Protein 3LUU (pdb70)

Nearest PDB structures (foldseek):
  3luu-assembly1_A  TM=1.012E+00  e=1.403E-17  Acidithiobacillus ferrooxidans ATCC 23270
  2l6p-assembly1_A  TM=7.967E-01  e=2.706E-05  Pseudomonas aeruginosa
  2l6n-assembly1_A  TM=8.222E-01  e=5.004E-05  Shewanella loihica PV-4
  2jk6-assembly1_A  TM=8.181E-01  e=2.220E+00  Leishmania infantum
  1aog-assembly1_B  TM=4.952E-01  e=4.938E+00  Trypanosoma cruzi

Radius of gyration: 12.52 Å; Cα contacts (8 Å, |Δi|>4): 150; chains: 1; bounding box: 32×29×27 Å

Secondary structure (DSSP, 8-state):
--GGG-EEEE--------EEETTS-EE---HHHHHHT----------TT--EEEEEEETTTEEEEEETTS----EEEHHHHHHHTT-

Sequence (87 aa):
SDPRTQPLEIRPLISRVVEVDWADGHTSRLTFEHLRVECPCAQIVTGKEHVSVVEVVPVGHYAVQLHFSDGHHNTGIFTWEYLRRLDAE

Structure (mmCIF, N/CA/C/O backbone):
data_3LUU
#
_entry.id   3LUU
#
_cell.length_a   82.943
_cell.length_b   82.943
_cell.length_c   32.806
_cell.angle_alpha   90.000
_cell.angle_beta   90.000
_cell.angle_gamma   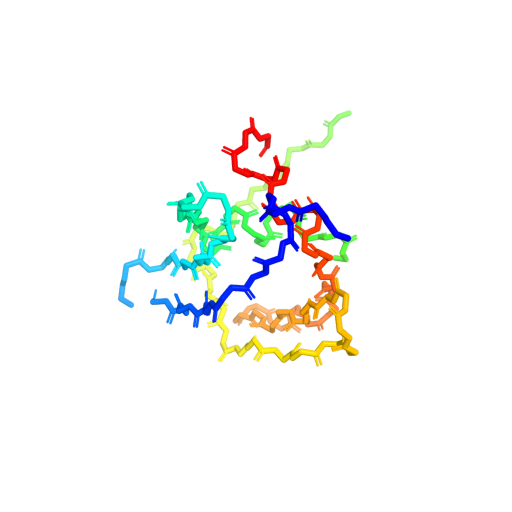90.000
#
_symmetry.space_group_name_H-M   'P 41 21 2'
#
loop_
_entity.id
_entity.type
_entity.pdbx_description
1 polymer 'Uncharacterized protein'
2 non-polymer 'ZINC ION'
3 non-polymer 'CHLORIDE ION'
4 water water
#
loop_
_atom_site.group_PDB
_atom_site.id
_atom_site.type_symbol
_atom_site.label_atom_id
_atom_site.label_alt_id
_atom_site.label_comp_id
_atom_site.label_asym_id
_atom_site.label_entity_id
_atom_site.label_seq_id
_atom_site.pdbx_PDB_ins_code
_atom_site.Cartn_x
_atom_site.Cartn_y
_atom_site.Cartn_z
_atom_site.occupancy
_atom_site.B_iso_or_equiv
_atom_site.auth_seq_id
_atom_site.auth_comp_id
_atom_site.auth_asym_id
_atom_site.auth_atom_id
_atom_site.pdbx_PDB_model_num
ATOM 1 N N . SER A 1 3 ? 26.675 33.891 -17.023 1.00 55.86 2 SER A N 1
ATOM 2 C CA . SER A 1 3 ? 26.685 35.342 -17.373 1.00 53.34 2 SER A CA 1
ATOM 3 C C . SER A 1 3 ? 25.285 35.890 -17.769 1.00 51.90 2 SER A C 1
ATOM 4 O O . SER A 1 3 ? 25.219 36.884 -18.497 1.00 55.39 2 SER A O 1
ATOM 6 N N . ASP A 1 4 ? 24.185 35.267 -17.305 1.00 45.87 3 ASP A N 1
ATOM 7 C CA . ASP A 1 4 ? 22.808 35.762 -17.597 1.00 40.21 3 ASP A CA 1
ATOM 8 C C . ASP A 1 4 ? 22.373 36.684 -16.439 1.00 36.39 3 ASP A C 1
ATOM 9 O O . ASP A 1 4 ? 22.212 36.234 -15.296 1.00 34.89 3 ASP A O 1
ATOM 14 N N . PRO A 1 5 ? 22.207 37.990 -16.732 1.00 32.48 4 PRO A N 1
ATOM 15 C CA . PRO A 1 5 ? 21.924 38.918 -15.636 1.00 30.38 4 PRO A CA 1
ATOM 16 C C . PRO A 1 5 ? 20.614 38.613 -14.933 1.00 27.95 4 PRO A C 1
ATOM 17 O O . PRO A 1 5 ? 20.464 38.962 -13.767 1.00 28.16 4 PRO A O 1
ATOM 21 N N . ARG A 1 6 ? 19.669 38.020 -15.663 1.00 22.93 5 ARG A N 1
ATOM 22 C CA . ARG A 1 6 ? 18.385 37.667 -15.100 1.00 25.31 5 ARG A CA 1
ATOM 23 C C . ARG A 1 6 ? 18.534 36.716 -13.897 1.00 24.15 5 ARG A C 1
ATOM 24 O O . ARG A 1 6 ? 17.732 36.780 -12.993 1.00 23.48 5 ARG A O 1
ATOM 32 N N . THR A 1 7 ? 19.562 35.860 -13.907 1.00 24.62 6 THR A N 1
ATOM 33 C CA . THR A 1 7 ? 19.747 34.827 -12.883 1.00 23.65 6 THR A CA 1
ATOM 34 C C . THR A 1 7 ? 20.999 35.010 -12.017 1.00 25.05 6 THR A C 1
ATOM 35 O O . THR A 1 7 ? 21.388 34.087 -11.307 1.00 23.65 6 THR A O 1
ATOM 39 N N . GLN A 1 8 ? 21.602 36.206 -12.052 1.00 25.18 7 GLN A N 1
ATOM 40 C CA . GLN A 1 8 ? 22.696 36.592 -11.140 1.00 23.39 7 GLN A CA 1
ATOM 41 C C . GLN A 1 8 ? 22.116 37.420 -9.979 1.00 21.01 7 GLN A C 1
ATOM 42 O O . GLN A 1 8 ? 21.776 38.596 -10.148 1.00 21.73 7 GLN A O 1
ATOM 44 N N . PRO A 1 9 ? 22.031 36.825 -8.786 1.00 21.68 8 PRO A N 1
ATOM 45 C CA . PRO A 1 9 ? 21.478 37.537 -7.652 1.00 19.86 8 PRO A CA 1
ATOM 46 C C . PRO A 1 9 ? 22.475 38.550 -7.058 1.00 21.36 8 PRO A C 1
ATOM 47 O O . PRO A 1 9 ? 23.642 38.226 -6.902 1.00 20.64 8 PRO A O 1
ATOM 51 N N . LEU A 1 10 ? 21.985 39.737 -6.695 1.00 19.86 9 LEU A N 1
ATOM 52 C CA . LEU A 1 10 ? 22.776 40.761 -6.021 1.00 20.59 9 LEU A CA 1
ATOM 53 C C . LEU A 1 10 ? 22.537 40.771 -4.503 1.00 20.60 9 LEU A C 1
ATOM 54 O O . LEU A 1 10 ? 23.455 41.008 -3.716 1.00 20.43 9 LEU A O 1
ATOM 59 N N . GLU A 1 11 ? 21.297 40.517 -4.079 1.00 18.25 10 GLU A N 1
ATOM 60 C CA . GLU A 1 11 ? 20.974 40.477 -2.651 1.00 15.91 10 GLU A C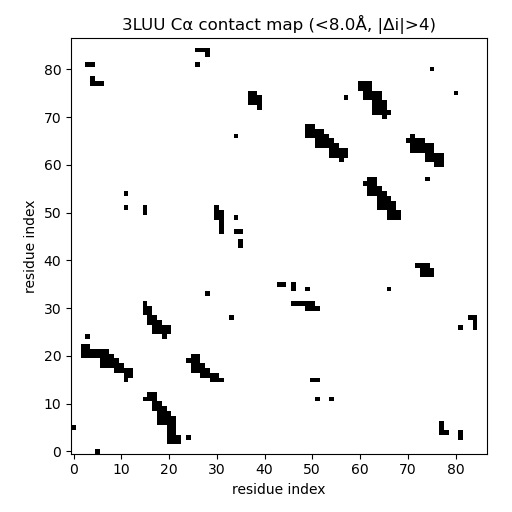A 1
ATOM 61 C C . GLU A 1 11 ? 19.668 39.736 -2.466 1.00 15.70 10 GLU A C 1
ATOM 62 O O . GLU A 1 11 ? 18.809 39.759 -3.362 1.00 16.72 10 GLU A O 1
ATOM 68 N N . ILE A 1 12 ? 19.536 39.083 -1.311 1.00 16.26 11 ILE A N 1
ATOM 69 C CA . ILE A 1 12 ? 18.345 38.314 -0.948 1.00 16.26 11 ILE A CA 1
ATOM 70 C C . ILE A 1 12 ? 17.835 38.818 0.415 1.00 12.73 11 ILE A C 1
ATOM 71 O O . ILE A 1 12 ? 18.603 38.957 1.365 1.00 13.88 11 ILE A O 1
ATOM 76 N N . ARG A 1 13 ? 16.552 39.095 0.502 1.00 12.62 12 ARG A N 1
ATOM 77 C CA . ARG A 1 13 ? 15.953 39.629 1.718 1.00 14.31 12 ARG A CA 1
ATOM 78 C C . ARG A 1 13 ? 14.721 38.824 2.041 1.00 16.29 12 ARG A C 1
ATOM 79 O O . ARG A 1 13 ? 13.652 39.126 1.538 1.00 15.48 12 ARG A O 1
ATOM 87 N N . PRO A 1 14 ? 14.843 37.841 2.931 1.00 16.60 13 PRO A N 1
ATOM 88 C CA . PRO A 1 14 ? 13.626 37.177 3.376 1.00 17.34 13 PRO A CA 1
ATOM 89 C C . PRO A 1 14 ? 12.906 38.010 4.451 1.00 17.48 13 PRO A C 1
ATOM 90 O O . PRO A 1 14 ? 13.472 38.280 5.522 1.00 17.11 13 PRO A O 1
ATOM 94 N N . LEU A 1 15 ? 11.679 38.443 4.147 1.00 16.04 14 LEU A N 1
ATOM 95 C CA . LEU A 1 15 ? 10.916 39.370 4.998 1.00 16.42 14 LEU A CA 1
ATOM 96 C C . LEU A 1 15 ? 9.865 38.600 5.789 1.00 14.87 14 LEU A C 1
ATOM 97 O O . LEU A 1 15 ? 8.865 38.150 5.248 1.00 16.08 14 LEU A O 1
ATOM 115 N N . ILE A 1 17 ? 7.756 39.541 8.240 1.00 14.67 16 ILE A N 1
ATOM 116 C CA . ILE A 1 17 ? 6.465 40.165 8.537 1.00 16.40 16 ILE A CA 1
ATOM 117 C C . ILE A 1 17 ? 5.536 40.060 7.318 1.00 16.50 16 ILE A C 1
ATOM 118 O O . ILE A 1 17 ? 4.434 39.587 7.441 1.00 17.49 16 ILE A O 1
ATOM 123 N N . SER A 1 18 ? 6.008 40.471 6.151 1.00 14.71 17 SER A N 1
ATOM 124 C CA . SER A 1 18 ? 5.240 40.394 4.932 1.00 14.69 17 SER A CA 1
ATOM 125 C C . SER A 1 18 ? 5.190 38.995 4.271 1.00 17.29 17 SER A C 1
ATOM 126 O O . SER A 1 18 ? 4.382 38.751 3.388 1.00 16.34 17 SER A O 1
ATOM 129 N N . ARG A 1 19 ? 6.049 38.087 4.719 1.00 16.40 18 ARG A N 1
ATOM 130 C CA . ARG A 1 19 ? 6.099 36.702 4.259 1.00 14.59 18 ARG A CA 1
ATOM 131 C C . ARG A 1 19 ? 6.429 36.585 2.783 1.00 12.66 18 ARG A C 1
ATOM 132 O O . ARG A 1 19 ? 5.797 35.803 2.049 1.00 13.83 18 ARG A O 1
ATOM 140 N N . VAL A 1 20 ? 7.487 37.305 2.410 1.00 13.16 19 VAL A N 1
ATOM 141 C CA A VAL A 1 20 ? 7.973 37.292 1.030 0.50 14.57 19 VAL A CA 1
ATOM 142 C CA B VAL A 1 20 ? 7.959 37.436 1.030 0.50 14.06 19 VAL A CA 1
ATOM 143 C C . VAL A 1 20 ? 9.474 37.360 1.032 1.00 15.93 19 VAL A C 1
ATOM 144 O O . VAL A 1 20 ? 10.113 37.933 1.942 1.00 14.45 19 VAL A O 1
ATOM 159 N N . GLU A 1 22 ? 12.544 38.674 -1.177 1.00 12.63 21 GLU A N 1
ATOM 160 C CA . GLU A 1 22 ? 12.958 39.554 -2.260 1.00 13.16 21 GLU A CA 1
ATOM 161 C C . GLU A 1 22 ? 14.336 39.144 -2.728 1.00 13.84 21 GLU A C 1
ATOM 162 O O . GLU A 1 22 ? 15.187 38.789 -1.924 1.00 13.83 21 GLU A O 1
ATOM 168 N N . VAL A 1 23 ? 14.535 39.167 -4.032 1.00 15.14 22 VAL A N 1
ATOM 169 C CA . VAL A 1 23 ? 15.843 38.903 -4.638 1.00 14.97 22 VAL A CA 1
ATOM 170 C C . VAL A 1 23 ? 16.066 39.971 -5.704 1.00 15.24 22 VAL A C 1
ATOM 171 O O . VAL A 1 23 ? 15.235 40.152 -6.583 1.00 15.53 22 VAL A O 1
ATOM 175 N N . ASP A 1 24 ? 17.156 40.701 -5.567 1.00 18.06 23 ASP A N 1
ATOM 176 C CA . ASP A 1 24 ? 17.563 41.692 -6.548 1.00 17.31 23 ASP A CA 1
ATOM 177 C C . ASP A 1 24 ? 18.454 40.973 -7.541 1.00 18.56 23 ASP A C 1
ATOM 178 O O . ASP A 1 24 ? 19.378 40.256 -7.142 1.00 17.10 23 ASP A O 1
ATOM 183 N N . TRP A 1 25 ? 18.188 41.192 -8.828 1.00 21.06 24 TRP A N 1
ATOM 184 C CA . TRP A 1 25 ? 18.906 40.497 -9.902 1.00 21.93 24 TRP A CA 1
ATOM 185 C C . TRP A 1 25 ? 19.687 41.512 -10.715 1.00 19.42 24 TRP A C 1
ATOM 186 O O . TRP A 1 25 ? 19.372 42.695 -10.656 1.00 20.62 24 TRP A O 1
ATOM 197 N N . ALA A 1 26 ? 20.641 41.036 -11.508 1.00 20.77 25 ALA A N 1
ATOM 198 C CA . ALA A 1 26 ? 21.532 41.914 -12.291 1.00 21.98 25 ALA A CA 1
ATOM 199 C C . ALA A 1 26 ? 20.850 42.644 -13.480 1.00 22.89 25 ALA A C 1
ATOM 200 O O . ALA A 1 26 ? 21.372 43.658 -13.938 1.00 23.36 25 ALA A O 1
ATOM 202 N N . ASP A 1 27 ? 19.694 42.174 -13.970 1.00 20.55 26 ASP A N 1
ATOM 203 C CA . ASP A 1 27 ? 18.946 42.920 -15.010 1.00 22.62 26 ASP A CA 1
ATOM 204 C C . ASP A 1 27 ? 18.104 44.103 -14.412 1.00 22.34 26 ASP A C 1
ATOM 205 O O . ASP A 1 27 ? 17.292 44.738 -15.115 1.00 21.54 26 ASP A O 1
ATOM 210 N N . GLY A 1 28 ? 18.269 44.350 -13.104 1.00 21.97 27 GLY A N 1
ATOM 211 C CA . GLY A 1 28 ? 17.534 45.397 -12.382 1.00 20.85 27 GLY A CA 1
ATOM 212 C C . GLY A 1 28 ? 16.194 44.961 -11.848 1.00 22.00 27 GLY A C 1
ATOM 213 O O . GLY A 1 28 ? 15.506 45.735 -11.199 1.00 23.43 27 GLY A O 1
ATOM 214 N N . HIS A 1 29 ? 15.800 43.721 -12.119 1.00 21.36 28 HIS A N 1
ATOM 215 C CA . HIS A 1 29 ? 14.546 43.231 -11.616 1.00 19.54 28 HIS A CA 1
ATOM 216 C C . HIS A 1 29 ? 14.709 42.822 -10.139 1.00 18.70 28 HIS A C 1
ATOM 217 O O . HIS A 1 29 ? 15.779 42.409 -9.735 1.00 17.15 28 HIS A O 1
ATOM 224 N N . THR A 1 30 ? 13.645 42.987 -9.349 1.00 22.46 29 THR A N 1
ATOM 225 C CA . THR A 1 30 ? 13.564 42.413 -8.002 1.00 21.70 29 THR A CA 1
ATOM 226 C C . THR A 1 30 ? 12.366 41.478 -7.986 1.00 23.40 29 THR A C 1
ATOM 227 O O . THR A 1 30 ? 11.235 41.887 -8.304 1.00 24.19 29 THR A O 1
ATOM 231 N N . SER A 1 31 ? 12.609 40.211 -7.651 1.00 22.91 30 SER A N 1
ATOM 232 C CA . SER A 1 31 ? 11.514 39.267 -7.486 1.00 22.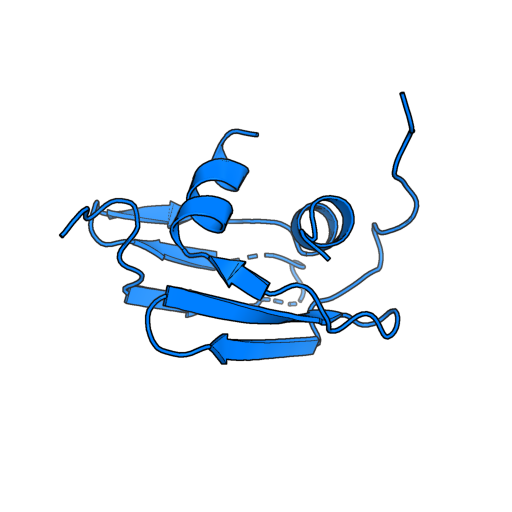12 30 SER A CA 1
ATOM 233 C C . SER A 1 31 ? 10.999 39.410 -6.086 1.00 23.26 30 SER A C 1
ATOM 234 O O . SER A 1 31 ? 11.76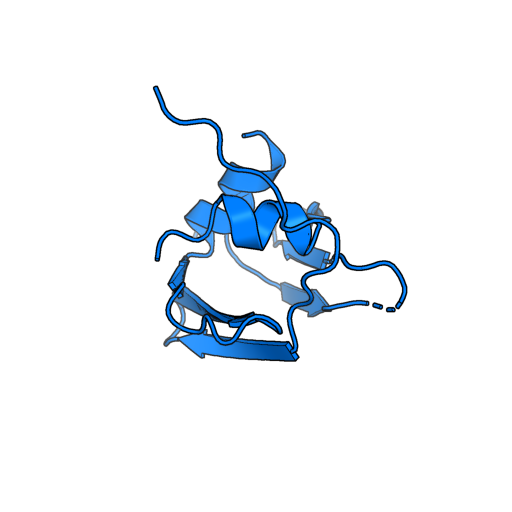8 39.663 -5.157 1.00 21.27 30 SER A O 1
ATOM 237 N N . ARG A 1 32 ? 9.684 39.317 -5.932 1.00 23.03 31 ARG A N 1
ATOM 238 C CA . ARG A 1 32 ? 9.073 39.246 -4.623 1.00 23.55 31 ARG A CA 1
ATOM 239 C C . ARG A 1 32 ? 8.244 37.964 -4.645 1.00 23.96 31 ARG A C 1
ATOM 240 O O . ARG A 1 32 ? 7.148 37.937 -5.206 1.00 24.71 31 ARG A O 1
ATOM 248 N N . LEU A 1 33 ? 8.788 36.912 -4.027 1.00 17.09 32 LEU A N 1
ATOM 249 C CA . LEU A 1 33 ? 8.203 35.587 -4.039 1.00 14.44 32 LEU A CA 1
ATOM 250 C C . LEU A 1 33 ? 7.670 35.282 -2.646 1.00 16.56 32 LEU A C 1
ATOM 251 O O . LEU A 1 33 ? 8.434 35.342 -1.686 1.00 14.59 32 LEU A O 1
ATOM 256 N N . THR A 1 34 ? 6.365 34.995 -2.523 1.00 13.63 33 THR A N 1
ATOM 257 C CA . THR A 1 34 ? 5.820 34.696 -1.190 1.00 13.07 33 THR A CA 1
ATOM 258 C C . THR A 1 34 ? 6.429 33.396 -0.637 1.00 12.89 33 THR A C 1
ATOM 259 O O . THR A 1 34 ? 6.729 32.425 -1.371 1.00 14.69 33 THR A O 1
ATOM 263 N N . PHE A 1 35 ? 6.598 33.369 0.678 1.00 13.92 34 PHE A N 1
ATOM 264 C CA . PHE A 1 35 ? 7.009 32.133 1.353 1.00 13.33 34 PHE A CA 1
ATOM 265 C C . PHE A 1 35 ? 6.100 30.962 0.981 1.00 12.83 34 PHE A C 1
ATOM 266 O O . PHE A 1 35 ? 6.566 29.832 0.783 1.00 15.39 34 PHE A O 1
ATOM 274 N N . GLU A 1 36 ? 4.795 31.232 0.914 1.00 12.97 35 GLU A N 1
ATOM 275 C CA . GLU A 1 36 ? 3.810 30.223 0.551 1.00 14.98 35 GLU A CA 1
ATOM 276 C C . GLU A 1 36 ? 4.099 29.634 -0.816 1.00 14.30 35 GLU A C 1
ATOM 277 O O . GLU A 1 36 ? 4.099 28.437 -0.980 1.00 14.60 35 GLU A O 1
ATOM 283 N N . HIS A 1 37 ? 4.276 30.509 -1.802 1.00 15.37 36 HIS A N 1
ATOM 284 C CA . HIS A 1 37 ? 4.574 30.109 -3.179 1.00 15.50 36 HIS A CA 1
ATOM 285 C C . HIS A 1 37 ? 5.836 29.257 -3.251 1.00 14.91 36 HIS A C 1
ATOM 286 O O . HIS A 1 37 ? 5.834 28.178 -3.853 1.00 15.02 36 HIS A O 1
ATOM 293 N N . LEU A 1 38 ? 6.885 29.706 -2.575 1.00 14.82 37 LEU A N 1
ATOM 294 C CA . LEU A 1 38 ? 8.138 28.956 -2.528 1.00 14.49 37 LEU A CA 1
ATOM 295 C C . LEU A 1 38 ? 7.931 27.542 -1.935 1.00 14.59 37 LEU A C 1
ATOM 296 O O . LEU A 1 38 ? 8.446 26.534 -2.443 1.00 15.97 37 LEU A O 1
ATOM 301 N N . ARG A 1 39 ? 7.150 27.470 -0.872 1.00 14.88 38 ARG A N 1
ATOM 302 C CA . ARG A 1 39 ? 6.890 26.194 -0.241 1.00 15.68 38 ARG A CA 1
ATOM 303 C C . ARG A 1 39 ? 6.092 25.260 -1.143 1.00 15.18 38 ARG A C 1
ATOM 304 O O . ARG A 1 39 ? 6.417 24.075 -1.255 1.00 13.67 38 ARG A O 1
ATOM 312 N N . VAL A 1 40 ? 5.037 25.759 -1.777 1.00 17.30 39 VAL A N 1
ATOM 313 C CA . VAL A 1 40 ? 4.199 24.850 -2.572 1.00 17.68 39 VAL A CA 1
ATOM 314 C C . VAL A 1 40 ? 4.884 24.462 -3.873 1.00 19.25 39 VAL A C 1
ATOM 315 O O . VAL A 1 40 ? 4.551 23.443 -4.442 1.00 16.95 39 VAL A O 1
ATOM 319 N N . GLU A 1 41 ? 5.828 25.275 -4.339 1.00 20.19 40 GLU A N 1
ATOM 320 C CA . GLU A 1 41 ? 6.712 24.938 -5.498 1.00 26.87 40 GLU A CA 1
ATOM 321 C C . GLU A 1 41 ? 8.086 24.399 -5.106 1.00 29.23 40 GLU A C 1
ATOM 322 O O . GLU A 1 41 ? 8.977 24.370 -5.933 1.00 33.45 40 GLU A O 1
ATOM 328 N N . CYS A 1 42 ? 8.285 24.042 -3.849 1.00 34.75 41 CYS A N 1
ATOM 329 C CA . CYS A 1 42 ? 9.566 23.532 -3.375 1.00 41.06 41 CYS A CA 1
ATOM 330 C C . CYS A 1 42 ? 10.009 22.318 -4.203 1.00 47.50 41 CYS A C 1
ATOM 331 O O . CYS A 1 42 ? 9.335 21.295 -4.139 1.00 48.92 41 CYS A O 1
ATOM 334 N N . PRO A 1 43 ? 11.130 22.420 -4.983 1.00 52.71 42 PRO A N 1
ATOM 335 C CA . PRO A 1 43 ? 11.556 21.294 -5.847 1.00 56.45 42 PRO A CA 1
ATOM 336 C C . PRO A 1 43 ? 11.690 20.003 -5.045 1.00 59.97 42 PRO A C 1
ATOM 337 O O . PRO A 1 43 ? 11.451 18.912 -5.574 1.00 64.22 42 PRO A O 1
ATOM 341 N N . CYS A 1 44 ? 12.073 20.141 -3.777 1.00 62.15 43 CYS A N 1
ATOM 342 C CA . CYS A 1 44 ? 11.900 19.084 -2.798 1.00 63.40 43 CYS A CA 1
ATOM 343 C C . CYS A 1 44 ? 10.691 19.460 -1.957 1.00 63.79 43 CYS A C 1
ATOM 344 O O . CYS A 1 44 ? 9.948 18.599 -1.499 1.00 66.20 43 CYS A O 1
ATOM 346 N N . ALA A 1 55 ? -3.637 14.887 -11.625 1.00 33.46 54 ALA A N 1
ATOM 347 C CA . ALA A 1 55 ? -3.268 16.267 -11.244 1.00 33.60 54 ALA A CA 1
ATOM 348 C C . ALA A 1 55 ? -3.551 16.563 -9.759 1.00 32.43 54 ALA A C 1
ATOM 349 O O . ALA A 1 55 ? -4.710 16.609 -9.325 1.00 33.86 54 ALA A O 1
ATOM 351 N N . GLN A 1 56 ? -2.498 16.788 -8.983 1.00 28.21 55 GLN A N 1
ATOM 352 C CA . GLN A 1 56 ? -2.689 17.052 -7.574 1.00 27.27 55 GLN A CA 1
ATOM 353 C C . GLN A 1 56 ? -2.924 18.544 -7.300 1.00 20.86 55 GLN A C 1
ATOM 354 O O . GLN A 1 56 ? -2.511 19.443 -8.071 1.00 17.41 55 GLN A O 1
ATOM 360 N N . ILE A 1 57 ? -3.618 18.770 -6.196 1.00 18.21 56 ILE A N 1
ATOM 361 C CA . ILE A 1 57 ? -3.918 20.096 -5.676 1.00 17.24 56 ILE A CA 1
ATOM 362 C C . ILE A 1 57 ? -3.030 20.242 -4.460 1.00 16.06 56 ILE A C 1
ATOM 363 O O . ILE A 1 57 ? -3.180 19.515 -3.480 1.00 18.12 56 ILE A O 1
ATOM 368 N N . VAL A 1 58 ? -2.077 21.146 -4.542 1.00 14.18 57 VAL A N 1
ATOM 369 C CA . VAL A 1 58 ? -1.133 21.378 -3.487 1.00 13.67 57 VAL A CA 1
ATOM 370 C C . VAL A 1 58 ? -1.608 22.626 -2.750 1.00 16.52 57 VAL A C 1
ATOM 371 O O . VAL A 1 58 ? -1.660 23.717 -3.333 1.00 17.44 57 VAL A O 1
ATOM 375 N N . THR A 1 59 ? -1.943 22.467 -1.476 1.00 13.47 58 THR A N 1
ATOM 376 C CA . THR A 1 59 ? -2.582 23.529 -0.707 1.00 14.76 58 THR A CA 1
ATOM 377 C C . THR A 1 59 ? -2.145 23.479 0.768 1.00 15.89 58 THR A C 1
ATOM 378 O O . THR A 1 59 ? -1.310 22.650 1.139 1.00 15.57 58 THR A O 1
ATOM 382 N N . GLY A 1 60 ? -2.660 24.387 1.595 1.00 14.95 59 GLY A N 1
ATOM 383 C CA . GLY A 1 60 ? -2.398 24.360 3.042 1.00 17.34 59 GLY A CA 1
ATOM 384 C C . GLY A 1 60 ? -1.090 24.935 3.571 1.00 16.05 59 GLY A C 1
ATOM 385 O O . GLY A 1 60 ? -0.692 24.636 4.715 1.00 13.76 59 GLY A O 1
ATOM 386 N N . LYS A 1 61 ? -0.412 25.776 2.784 1.00 15.31 60 LYS A N 1
ATOM 387 C CA . LYS A 1 61 ? 0.890 26.298 3.212 1.00 16.14 60 LYS A CA 1
ATOM 388 C C . LYS A 1 61 ? 0.900 27.816 3.388 1.00 14.61 60 LYS A C 1
ATOM 389 O O . LYS A 1 61 ? 1.959 28.408 3.468 1.00 15.39 60 LYS A O 1
ATOM 395 N N . GLU A 1 62 ? -0.278 28.422 3.516 1.00 15.20 61 GLU A N 1
ATOM 396 C CA . GLU A 1 62 ? -0.361 29.874 3.639 1.00 17.32 61 GLU A CA 1
ATOM 397 C C . GLU A 1 62 ? 0.310 30.439 4.904 1.00 16.25 61 GLU A C 1
ATOM 398 O O . GLU A 1 62 ? 0.753 31.588 4.927 1.00 13.89 61 GLU A O 1
ATOM 404 N N . HIS A 1 63 ? 0.402 29.620 5.946 1.00 15.95 62 HIS A N 1
ATOM 405 C CA . HIS A 1 63 ? 1.035 30.065 7.180 1.00 21.04 62 HIS A CA 1
ATOM 406 C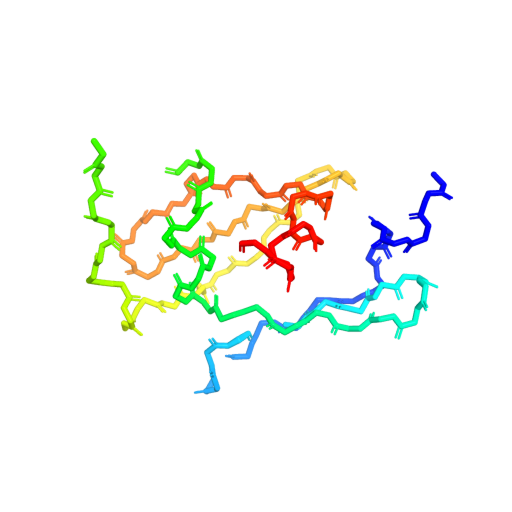 C . HIS A 1 63 ? 2.484 29.637 7.314 1.00 23.61 62 HIS A C 1
ATOM 407 O O . HIS A 1 63 ? 3.135 29.960 8.315 1.00 25.08 62 HIS A O 1
ATOM 414 N N . VAL A 1 64 ? 3.042 29.013 6.279 1.00 19.86 63 VAL A N 1
ATOM 415 C CA . VAL A 1 64 ? 4.429 28.543 6.357 1.00 20.01 63 VAL A CA 1
ATOM 416 C C . VAL A 1 64 ? 5.390 29.736 6.149 1.00 21.49 63 VAL A C 1
ATOM 417 O O . VAL A 1 64 ? 5.066 30.704 5.415 1.00 24.93 63 VAL A O 1
ATOM 421 N N . SER A 1 65 ? 6.511 29.738 6.879 1.00 18.37 64 SER A N 1
ATOM 422 C CA . SER A 1 65 ? 7.520 30.755 6.666 1.00 21.07 64 SER A CA 1
ATOM 423 C C . SER A 1 65 ? 8.876 30.142 6.330 1.00 20.00 64 SER A C 1
ATOM 424 O O . SER A 1 65 ? 9.117 28.974 6.582 1.00 15.10 64 SER A O 1
ATOM 427 N N . VAL A 1 66 ? 9.733 30.945 5.695 1.00 18.99 65 VAL A N 1
ATOM 428 C CA . VAL A 1 66 ? 11.117 30.597 5.476 1.00 18.95 65 VAL A CA 1
ATOM 429 C C . VAL A 1 66 ? 11.868 31.032 6.736 1.00 18.06 65 VAL A C 1
ATOM 430 O O . VAL A 1 66 ? 11.911 32.218 7.096 1.00 21.11 65 VAL A O 1
ATOM 434 N N . VAL A 1 67 ? 12.411 30.054 7.433 1.00 15.56 66 VAL A N 1
ATOM 435 C CA . VAL A 1 67 ? 13.148 30.302 8.665 1.00 17.96 66 VAL A CA 1
ATOM 436 C C . VAL A 1 67 ? 14.625 30.583 8.415 1.00 19.53 66 VAL A C 1
ATOM 437 O O . VAL A 1 67 ? 15.239 31.333 9.175 1.00 21.61 66 VAL A O 1
ATOM 441 N N . GLU A 1 68 ? 15.185 30.035 7.331 1.00 19.51 67 GLU A N 1
ATOM 442 C CA . GLU A 1 68 ? 16.553 30.311 6.960 1.00 20.55 67 GLU A CA 1
ATOM 443 C C . GLU A 1 68 ? 16.789 30.091 5.489 1.00 18.44 67 GLU A C 1
ATOM 444 O O . GLU A 1 68 ? 16.133 29.280 4.872 1.00 19.40 67 GLU A O 1
ATOM 450 N N . VAL A 1 69 ? 17.727 30.852 4.949 1.00 18.41 68 VAL A N 1
ATOM 451 C CA . VAL A 1 69 ? 18.130 30.816 3.552 1.00 15.29 68 VAL A CA 1
ATOM 452 C C . VAL A 1 69 ? 19.643 30.569 3.592 1.00 17.92 68 VAL A C 1
ATOM 453 O O . VAL A 1 69 ? 20.384 31.385 4.148 1.00 14.73 68 VAL A O 1
ATOM 457 N N . VAL A 1 70 ? 20.088 29.429 3.038 1.00 16.78 69 VAL A N 1
ATOM 458 C CA . VAL A 1 70 ? 21.483 29.006 3.096 1.00 15.89 69 VAL A CA 1
ATOM 459 C C . VAL A 1 70 ? 22.009 28.841 1.657 1.00 14.93 69 VAL A C 1
ATOM 460 O O . VAL A 1 70 ? 21.444 28.098 0.859 1.00 14.73 69 VAL A O 1
ATOM 464 N N . PRO A 1 71 ? 23.089 29.536 1.310 1.00 14.13 70 PRO A N 1
ATOM 465 C CA . PRO A 1 71 ? 23.581 29.400 -0.051 1.00 15.55 70 PRO A CA 1
ATOM 466 C C . PRO A 1 71 ? 24.156 28.018 -0.286 1.00 16.72 70 PRO A C 1
ATOM 467 O O . PRO A 1 71 ? 24.765 27.430 0.621 1.00 15.35 70 PRO A O 1
ATOM 471 N N . VAL A 1 72 ? 23.941 27.508 -1.490 1.00 14.87 71 VAL A N 1
ATOM 472 C CA . VAL A 1 72 ? 24.426 26.198 -1.886 1.00 14.97 71 VAL A CA 1
ATOM 473 C C . VAL A 1 72 ? 25.339 26.484 -3.070 1.00 15.56 71 VAL A C 1
ATOM 474 O O . VAL A 1 72 ? 24.886 26.874 -4.155 1.00 15.56 71 VAL A O 1
ATOM 478 N N . GLY A 1 73 ? 26.644 26.379 -2.817 1.00 15.25 72 GLY A N 1
ATOM 479 C CA . GLY A 1 73 ? 27.640 26.743 -3.804 1.00 18.56 72 GLY A CA 1
ATOM 480 C C . GLY A 1 73 ? 27.345 28.142 -4.295 1.00 20.80 72 GLY A C 1
ATOM 481 O O . GLY A 1 73 ? 26.922 28.985 -3.508 1.00 20.57 72 GLY A O 1
ATOM 482 N N . HIS A 1 74 ? 27.519 28.358 -5.599 1.00 22.49 73 HIS A N 1
ATOM 483 C CA . HIS A 1 74 ? 27.172 29.623 -6.231 1.00 24.33 73 HIS A CA 1
ATOM 484 C C . HIS A 1 74 ? 25.882 29.560 -7.031 1.00 22.96 73 HIS A C 1
ATOM 485 O O . HIS A 1 74 ? 25.470 30.553 -7.588 1.00 25.71 73 HIS A O 1
ATOM 492 N N . TYR A 1 75 ? 25.228 28.413 -7.090 1.00 21.34 74 TYR A N 1
ATOM 493 C CA . TYR A 1 75 ? 24.161 28.207 -8.062 1.00 21.85 74 TYR A CA 1
ATOM 494 C C . TYR A 1 75 ? 22.784 28.123 -7.429 1.00 18.34 74 TYR A C 1
ATOM 495 O O . TYR A 1 75 ? 21.772 28.213 -8.134 1.00 18.96 74 TYR A O 1
A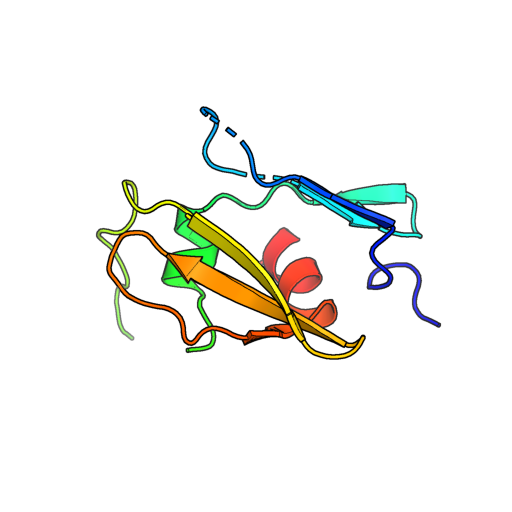TOM 504 N N . ALA A 1 76 ? 22.709 27.955 -6.110 1.00 18.89 75 ALA A N 1
ATOM 505 C CA . ALA A 1 76 ? 21.410 27.750 -5.490 1.00 15.36 75 ALA A CA 1
ATOM 506 C C . ALA A 1 76 ? 21.354 28.245 -4.039 1.00 15.40 75 ALA A C 1
ATOM 507 O O . ALA A 1 76 ? 22.347 28.727 -3.485 1.00 14.07 75 ALA A O 1
ATOM 509 N N . VAL A 1 77 ? 20.152 28.210 -3.473 1.00 16.71 76 VAL A N 1
ATOM 510 C CA . VAL A 1 77 ? 19.939 28.387 -2.043 1.00 17.96 76 VAL A CA 1
ATOM 511 C C . VAL A 1 77 ? 19.058 27.229 -1.526 1.00 18.92 76 VAL A C 1
ATOM 512 O O . VAL A 1 77 ? 18.182 26.712 -2.231 1.00 20.46 76 VAL A O 1
ATOM 516 N N . GLN A 1 78 ? 19.309 26.852 -0.284 1.00 16.76 77 GLN A N 1
ATOM 517 C CA . GLN A 1 78 ? 18.503 25.888 0.417 1.00 17.10 77 GLN A CA 1
ATOM 518 C C . GLN A 1 78 ? 17.573 26.722 1.293 1.00 15.46 77 GLN A C 1
ATOM 519 O O . GLN A 1 78 ? 18.037 27.573 2.081 1.00 15.64 77 GLN A O 1
ATOM 525 N N . LEU A 1 79 ? 16.278 26.488 1.182 1.00 14.08 78 LEU A N 1
ATOM 526 C CA . LEU A 1 79 ? 15.320 27.194 2.041 1.00 13.43 78 LEU A CA 1
ATOM 527 C C . LEU A 1 79 ? 14.863 26.233 3.143 1.00 15.13 78 LEU A C 1
ATOM 528 O O . LEU A 1 79 ? 14.549 25.069 2.876 1.00 16.16 78 LEU A O 1
ATOM 533 N N . HIS A 1 80 ? 14.900 26.694 4.386 1.00 14.17 79 HIS A N 1
ATOM 534 C CA . HIS A 1 80 ? 14.359 25.939 5.521 1.00 15.84 79 HIS A CA 1
ATOM 535 C C . HIS A 1 80 ? 13.013 26.544 5.900 1.00 17.46 79 HIS A C 1
ATOM 536 O O . HIS A 1 80 ? 12.910 27.754 6.134 1.00 18.23 79 HIS A O 1
ATOM 543 N N . PHE A 1 81 ? 12.000 25.700 5.961 1.00 17.23 80 PHE A N 1
ATOM 544 C CA . PHE A 1 81 ? 10.638 26.136 6.190 1.00 17.71 80 PHE A CA 1
ATOM 545 C C . PHE A 1 81 ? 10.164 25.786 7.601 1.00 18.90 80 PHE A C 1
ATOM 546 O O . PHE A 1 81 ? 10.718 24.902 8.273 1.00 16.34 80 PHE A O 1
ATOM 554 N N . SER A 1 82 ? 9.132 26.501 8.037 1.00 18.94 81 SER A N 1
ATOM 555 C CA . SER A 1 82 ? 8.616 26.377 9.393 1.00 18.83 81 SER A CA 1
ATOM 556 C C . SER A 1 82 ? 7.792 25.089 9.628 1.00 21.47 81 SER A C 1
ATOM 557 O O . SER A 1 82 ? 7.540 24.729 10.767 1.00 22.99 81 SER A O 1
ATOM 560 N N . ASP A 1 83 ? 7.380 24.398 8.563 1.00 22.36 82 ASP A N 1
ATOM 561 C CA . ASP A 1 83 ? 6.761 23.071 8.697 1.00 25.15 82 ASP A CA 1
ATOM 562 C C . ASP A 1 83 ? 7.782 21.892 8.772 1.00 28.88 82 ASP A C 1
ATOM 563 O O . ASP A 1 83 ? 7.361 20.749 8.728 1.00 36.04 82 ASP A O 1
ATOM 568 N N . GLY A 1 84 ? 9.091 22.166 8.931 1.00 33.54 83 GLY A N 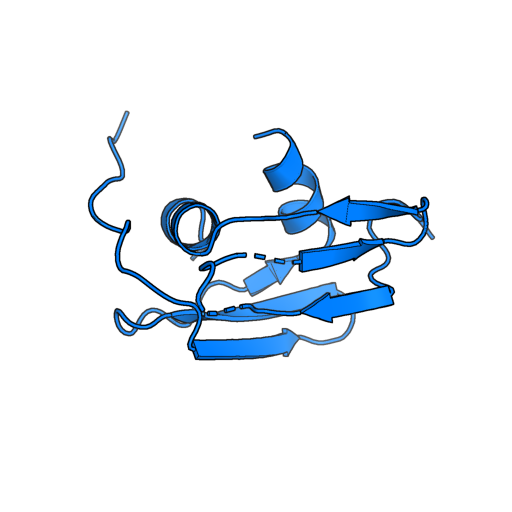1
ATOM 569 C CA . GLY A 1 84 ? 10.172 21.122 9.039 1.00 34.05 83 GLY A CA 1
ATOM 570 C C . GLY A 1 84 ? 10.882 20.794 7.711 1.00 33.63 83 GLY A C 1
ATOM 571 O O . GLY A 1 84 ? 11.964 20.163 7.660 1.00 31.18 83 GLY A O 1
ATOM 572 N N . HIS A 1 85 ? 10.270 21.239 6.621 1.00 33.26 84 HIS A N 1
ATOM 573 C CA A HIS A 1 85 ? 10.788 20.891 5.318 0.50 32.61 84 HIS A CA 1
ATOM 574 C CA B HIS A 1 85 ? 10.734 20.963 5.264 0.50 32.78 84 HIS A CA 1
ATOM 575 C C . HIS A 1 85 ? 11.984 21.792 4.984 1.00 32.38 84 HIS A C 1
ATOM 576 O O . HIS A 1 85 ? 11.977 23.003 5.173 1.00 27.51 84 HIS A O 1
ATOM 589 N N . ASN A 1 86 ? 13.049 21.150 4.564 1.00 35.17 85 ASN A N 1
ATOM 590 C CA . ASN A 1 86 ? 14.374 21.795 4.548 1.00 39.45 85 ASN A CA 1
ATOM 591 C C . ASN A 1 86 ? 15.278 21.237 3.493 1.00 42.29 85 ASN A C 1
ATOM 592 O O . ASN A 1 86 ? 16.422 21.663 3.359 1.00 42.99 85 ASN A O 1
ATOM 594 N N . THR A 1 87 ? 14.784 20.211 2.803 1.00 46.78 86 THR A N 1
ATOM 595 C CA . THR A 1 87 ? 15.189 19.972 1.447 1.00 48.99 86 THR A CA 1
ATOM 596 C C . THR A 1 87 ? 14.483 21.139 0.752 1.00 47.03 86 THR A C 1
ATOM 597 O O . THR A 1 87 ? 13.746 21.946 1.377 1.00 49.91 86 THR A O 1
ATOM 601 N N . GLY A 1 88 ? 14.737 21.248 -0.533 1.00 42.03 87 GLY A N 1
ATOM 602 C CA . GLY A 1 88 ? 14.306 22.387 -1.271 1.00 35.23 87 GLY A CA 1
ATOM 603 C C . GLY A 1 88 ? 15.567 23.152 -1.507 1.00 28.71 87 GLY A C 1
ATOM 604 O O . GLY A 1 88 ? 15.895 24.055 -0.733 1.00 24.44 87 GLY A O 1
ATOM 605 N N . ILE A 1 89 ? 16.283 22.733 -2.548 1.00 22.57 88 ILE A N 1
ATOM 606 C CA . ILE A 1 89 ? 17.409 23.493 -3.082 1.00 23.18 88 ILE A CA 1
ATOM 607 C C . ILE A 1 89 ? 16.792 24.207 -4.270 1.00 21.62 88 ILE A C 1
ATOM 608 O O . ILE A 1 89 ? 16.210 23.575 -5.143 1.00 21.72 88 ILE A O 1
ATOM 613 N N . PHE A 1 90 ? 16.857 25.529 -4.253 1.00 20.31 89 PHE A N 1
ATOM 614 C CA . PHE A 1 90 ? 16.267 26.348 -5.298 1.00 20.29 89 PHE A CA 1
ATOM 615 C C . PHE A 1 90 ? 17.404 26.972 -6.079 1.00 19.80 89 PHE A C 1
ATOM 616 O O . PHE A 1 90 ? 18.164 27.793 -5.526 1.00 21.30 89 PHE A O 1
ATOM 624 N N . THR A 1 91 ? 17.517 26.627 -7.358 1.00 17.96 90 THR A N 1
ATOM 625 C CA . THR A 1 91 ? 18.526 27.274 -8.181 1.00 15.11 90 THR A CA 1
ATOM 626 C C . THR A 1 91 ? 18.056 28.702 -8.475 1.00 17.87 90 THR A C 1
ATOM 627 O O . THR A 1 91 ? 16.854 29.000 -8.428 1.00 16.26 90 THR A O 1
ATOM 631 N N . TRP A 1 92 ? 19.011 29.580 -8.759 1.00 18.14 91 TRP A N 1
ATOM 632 C CA . TRP A 1 92 ? 18.721 30.946 -9.182 1.00 20.05 91 TRP A CA 1
ATOM 633 C C . TRP A 1 92 ? 17.785 30.984 -10.399 1.00 19.22 91 TRP A C 1
ATOM 634 O O . TRP A 1 92 ? 16.822 31.745 -10.417 1.00 20.36 91 TRP A O 1
ATOM 645 N N . GLU A 1 93 ? 18.043 30.119 -11.371 1.00 17.85 92 GLU A N 1
ATOM 646 C CA . GLU A 1 93 ? 17.222 29.998 -12.559 1.00 17.57 92 GLU A CA 1
ATOM 647 C C . GLU A 1 93 ? 15.773 29.653 -12.187 1.00 18.89 92 GLU A C 1
ATOM 648 O O . GLU A 1 93 ? 14.831 30.269 -12.674 1.00 17.29 92 GLU A O 1
ATOM 651 N N . TYR A 1 94 ? 15.600 28.670 -11.312 1.00 18.26 93 TYR A N 1
ATOM 652 C CA . TYR A 1 94 ? 14.275 28.279 -10.834 1.00 18.10 93 TYR A CA 1
ATOM 653 C C . TYR A 1 94 ? 13.544 29.417 -10.103 1.00 16.67 93 TYR A C 1
ATOM 654 O O . TYR A 1 94 ? 12.376 29.643 -10.348 1.00 15.25 93 TYR A O 1
ATOM 663 N N . LEU A 1 95 ? 14.229 30.113 -9.204 1.00 14.99 94 LEU A N 1
ATOM 664 C CA . LEU A 1 95 ? 13.627 31.227 -8.482 1.00 17.59 94 LEU A CA 1
ATOM 665 C C . LEU A 1 95 ? 13.160 32.305 -9.440 1.00 19.33 94 LEU A C 1
ATOM 666 O O . LEU A 1 95 ? 12.029 32.815 -9.334 1.00 19.03 94 LEU A O 1
ATOM 671 N N . ARG A 1 96 ? 14.008 32.643 -10.404 1.00 19.73 95 ARG A N 1
ATOM 672 C CA . ARG A 1 96 ? 13.619 33.628 -11.402 1.00 22.01 95 ARG A CA 1
ATOM 673 C C . ARG A 1 96 ? 12.374 33.196 -12.196 1.00 23.42 95 ARG A C 1
ATOM 674 O O . ARG A 1 96 ? 11.474 34.015 -12.446 1.00 23.01 95 ARG A O 1
ATOM 682 N N . ARG A 1 97 ? 12.339 31.920 -12.576 1.00 22.52 96 ARG A N 1
ATOM 683 C CA . ARG A 1 97 ? 11.215 31.302 -13.284 1.00 24.63 96 ARG A CA 1
ATOM 684 C C . ARG A 1 97 ? 9.915 31.352 -12.483 1.00 24.69 96 ARG A C 1
ATOM 685 O O . ARG A 1 97 ? 8.840 31.508 -13.069 1.00 21.75 96 ARG A O 1
ATOM 693 N N . LEU A 1 98 ? 10.005 31.222 -11.154 1.00 21.86 97 LEU A N 1
ATOM 694 C CA . LEU A 1 98 ? 8.815 31.329 -10.293 1.00 24.30 97 LEU A CA 1
ATOM 695 C C . LEU A 1 98 ? 8.180 32.706 -10.322 1.00 25.86 97 LEU A C 1
ATOM 696 O O . LEU A 1 98 ? 7.008 32.835 -10.002 1.00 24.17 97 LEU A O 1
ATOM 701 N N . ASP A 1 99 ? 8.936 33.738 -10.690 1.00 29.46 98 ASP A N 1
ATOM 702 C CA . ASP A 1 99 ? 8.358 35.082 -10.847 1.00 34.67 98 ASP A CA 1
ATOM 703 C C . ASP A 1 99 ? 7.194 35.137 -11.876 1.00 38.92 98 ASP A C 1
ATOM 704 O O . ASP A 1 99 ? 6.283 35.958 -11.753 1.00 41.82 98 ASP A O 1
ATOM 709 N N . ALA A 1 100 ? 7.212 34.258 -12.872 1.00 41.76 99 ALA A N 1
ATOM 710 C CA . ALA A 1 100 ? 6.109 34.147 -13.832 1.00 43.48 99 ALA A CA 1
ATOM 711 C C . ALA A 1 100 ? 5.244 32.831 -13.754 1.00 45.27 99 ALA A C 1
ATOM 712 O O . ALA A 1 100 ? 4.193 32.774 -14.396 1.00 50.23 99 ALA A O 1
ATOM 714 N N . GLU A 1 101 ? 5.645 31.806 -12.981 1.00 45.38 100 GLU A N 1
ATOM 715 C CA . GLU A 1 101 ? 4.958 30.474 -12.972 1.00 44.04 100 GLU A CA 1
ATOM 716 C C . GLU A 1 101 ? 4.750 29.858 -11.588 1.00 41.97 100 GLU A C 1
ATOM 717 O O . GLU A 1 101 ? 5.098 30.409 -10.554 1.00 39.64 100 GLU A O 1
#

Organism: Acidithiobacillus ferrooxidans (strain ATCC 23270 / DSM 14882 / CIP 104768 / NCIMB 8455) (NCBI:txid243159)

InterPro domains:
  IPR010376 Gamma-butyrobetaine hydroxylase-like, N-terminal [PF0615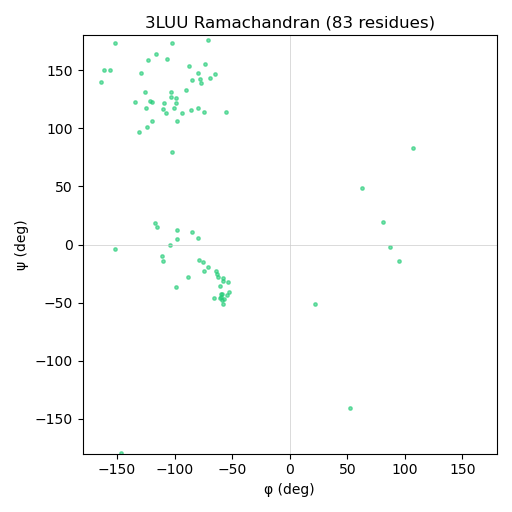5] (17-95)
  IPR038492 GBBH-like, N-terminal domain superfamily [G3DSA:3.30.2020.30] (1-100)

B-factor: mean 24.96, std 12.09, range [6.89, 75.98]

CATH classification: 3.30.2020.30

Solvent-accessible surface area: 5433 Å² total

Foldseek 3Di:
DDQLLAWDDDDCDVQQWWTQTRVRDIAIGHQQLLVQVQVLVDDRDDCNPKHFPDWADDPRFWIFTQIPVRDTGRTAGSVNSSVSSPD